Protein AF-A0A2W6NCB7-F1 (afdb_monomer_lite)

Foldseek 3Di:
DDPVVVVVVVVVVVVVVVVVVVVVVVCVVVVPPPPPPPPPPPDDDDDDDDDDPDPVVVVVPDQWDFDWDFPDDPVPFDWDWDADPVRHTDDIDTDTDIDTPDTPHHDPPDDPDPDD

Structure (mmCIF, N/CA/C/O backbone):
data_AF-A0A2W6NCB7-F1
#
_entry.id   AF-A0A2W6NCB7-F1
#
loop_
_atom_site.group_PDB
_atom_site.id
_atom_site.type_symbol
_atom_site.label_atom_id
_atom_site.label_alt_id
_atom_site.label_comp_id
_atom_site.label_asym_id
_atom_site.label_entity_id
_atom_site.label_seq_id
_atom_site.pdbx_PDB_ins_code
_atom_site.Cartn_x
_atom_site.Cartn_y
_atom_site.Cartn_z
_atom_site.occupancy
_atom_site.B_iso_or_equiv
_atom_site.auth_seq_id
_atom_site.auth_comp_id
_atom_site.auth_asym_id
_atom_site.auth_atom_id
_atom_site.pdbx_PDB_model_num
ATOM 1 N N . MET A 1 1 ? 62.579 23.314 -50.080 1.00 57.78 1 MET A N 1
ATOM 2 C CA . MET A 1 1 ? 61.507 22.295 -50.202 1.00 57.78 1 MET A CA 1
ATOM 3 C C . MET A 1 1 ? 60.970 22.288 -51.622 1.00 57.78 1 MET A C 1
ATOM 5 O O . MET A 1 1 ? 60.539 23.334 -52.097 1.00 57.78 1 MET A O 1
ATOM 9 N N . SER A 1 2 ? 61.027 21.134 -52.289 1.00 65.06 2 SER A N 1
ATOM 10 C CA . SER A 1 2 ? 60.578 20.962 -53.678 1.00 65.06 2 SER A CA 1
ATOM 11 C C . SER A 1 2 ? 59.056 21.139 -53.800 1.00 65.06 2 SER A C 1
ATOM 13 O O . SER A 1 2 ? 58.306 20.743 -52.907 1.00 65.06 2 SER A O 1
ATOM 15 N N . LEU A 1 3 ? 58.585 21.713 -54.912 1.00 62.16 3 LEU A N 1
ATOM 16 C CA . LEU A 1 3 ? 57.159 21.882 -55.240 1.00 62.16 3 LEU A CA 1
ATOM 17 C C . LEU A 1 3 ? 56.363 20.568 -55.135 1.00 62.16 3 LEU A C 1
ATOM 19 O O . LEU A 1 3 ? 55.199 20.587 -54.738 1.00 62.16 3 LEU A O 1
ATOM 23 N N . PHE A 1 4 ? 57.000 19.429 -55.414 1.00 62.94 4 PHE A N 1
ATOM 24 C CA . PHE A 1 4 ? 56.395 18.101 -55.278 1.00 62.94 4 PHE A CA 1
ATOM 25 C C . PHE A 1 4 ? 56.149 17.699 -53.819 1.00 62.94 4 PHE A C 1
ATOM 27 O O . PHE A 1 4 ? 55.104 17.132 -53.509 1.00 62.94 4 PHE A O 1
ATOM 34 N N . GLN A 1 5 ? 57.047 18.070 -52.901 1.00 69.25 5 GLN A N 1
ATOM 35 C CA . GLN A 1 5 ? 56.872 17.810 -51.467 1.00 69.25 5 GLN A CA 1
ATOM 36 C C . GLN A 1 5 ? 55.731 18.652 -50.880 1.00 69.25 5 GLN A C 1
ATOM 38 O O . GLN A 1 5 ? 54.969 18.159 -50.055 1.00 69.25 5 GLN A O 1
ATOM 43 N N . LYS A 1 6 ? 55.557 19.899 -51.346 1.00 72.06 6 LYS A N 1
ATOM 44 C CA . LYS A 1 6 ? 54.445 20.767 -50.917 1.00 72.06 6 LYS A CA 1
ATOM 45 C C . LYS A 1 6 ? 53.086 20.252 -51.404 1.00 72.06 6 LYS A C 1
ATOM 47 O O . LYS A 1 6 ? 52.127 20.281 -50.643 1.00 72.06 6 LYS A O 1
ATOM 52 N N . LYS A 1 7 ? 53.006 19.743 -52.640 1.00 74.88 7 LYS A N 1
ATOM 53 C CA . LYS A 1 7 ? 51.776 19.143 -53.190 1.00 74.88 7 LYS A CA 1
ATOM 54 C C . LYS A 1 7 ? 51.386 17.852 -52.461 1.00 74.88 7 LYS A C 1
ATOM 56 O O . LYS A 1 7 ? 50.215 17.683 -52.141 1.00 74.88 7 LYS A O 1
ATOM 61 N N . GLY A 1 8 ? 52.359 16.994 -52.140 1.00 77.31 8 GLY A N 1
ATOM 62 C CA . GLY A 1 8 ? 52.126 15.792 -51.330 1.00 77.31 8 GLY A CA 1
ATOM 63 C C . GLY A 1 8 ? 51.672 16.116 -49.903 1.00 77.31 8 GLY A C 1
ATOM 64 O O . GLY A 1 8 ? 50.726 15.509 -49.407 1.00 77.31 8 GLY A O 1
ATOM 65 N N . LEU A 1 9 ? 52.280 17.131 -49.277 1.00 78.12 9 LEU A N 1
ATOM 66 C CA . LEU A 1 9 ? 51.877 17.608 -47.951 1.00 78.12 9 LEU A CA 1
ATOM 67 C C . LEU A 1 9 ? 50.440 18.150 -47.956 1.00 78.12 9 LEU A C 1
ATOM 69 O O . LEU A 1 9 ? 49.649 17.785 -47.093 1.00 78.12 9 LEU A O 1
ATOM 73 N N . LEU A 1 10 ? 50.085 18.976 -48.947 1.00 78.94 10 LEU A N 1
ATOM 74 C CA . LEU A 1 10 ? 48.735 19.534 -49.087 1.00 78.94 10 LEU A CA 1
ATOM 75 C C . LEU A 1 10 ? 47.682 18.445 -49.318 1.00 78.94 10 LEU A C 1
ATOM 77 O O . LEU A 1 10 ? 46.610 18.500 -48.721 1.00 78.94 10 LEU A O 1
ATOM 81 N N . PHE A 1 11 ? 47.997 17.435 -50.131 1.00 83.25 11 PHE A N 1
ATOM 82 C CA . PHE A 1 11 ? 47.105 16.300 -50.356 1.00 83.25 11 PHE A CA 1
ATOM 83 C C . PHE A 1 11 ? 46.888 15.486 -49.074 1.00 83.25 11 PHE A C 1
ATOM 85 O O . PHE A 1 11 ? 45.751 15.189 -48.717 1.00 83.25 11 PHE A O 1
ATOM 92 N N . SER A 1 12 ? 47.961 15.201 -48.328 1.00 82.12 12 SER A N 1
ATOM 93 C CA . SER A 1 12 ? 47.871 14.504 -47.040 1.00 82.12 12 SER A CA 1
ATOM 94 C C . SER A 1 12 ? 47.025 15.272 -46.021 1.00 82.12 12 SER A C 1
ATOM 96 O O . SER A 1 12 ? 46.254 14.664 -45.284 1.00 82.12 12 SER A O 1
ATOM 98 N N . LEU A 1 13 ? 47.145 16.602 -45.983 1.00 83.19 13 LEU A N 1
ATOM 99 C CA . LEU A 1 13 ? 46.387 17.455 -45.064 1.00 83.19 13 LEU A CA 1
ATOM 100 C C . LEU A 1 13 ? 44.886 17.447 -45.393 1.00 83.19 13 LEU A C 1
ATOM 102 O O . LEU A 1 13 ? 44.051 17.407 -44.492 1.00 83.19 13 LEU A O 1
ATOM 106 N N . LEU A 1 14 ? 44.548 17.413 -46.684 1.00 83.44 14 LEU A N 1
ATOM 107 C CA . LEU A 1 14 ? 43.168 17.363 -47.166 1.00 83.44 14 LEU A CA 1
ATOM 108 C C . LEU A 1 14 ? 42.510 16.010 -46.852 1.00 83.44 14 LEU A C 1
ATOM 110 O O . LEU A 1 14 ? 41.365 15.974 -46.409 1.00 83.44 14 LEU A O 1
ATOM 114 N N . VAL A 1 15 ? 43.250 14.903 -46.977 1.00 84.12 15 VAL A N 1
ATOM 115 C CA . VAL A 1 15 ? 42.764 13.562 -46.602 1.00 84.12 15 VAL A CA 1
ATOM 116 C C . VAL A 1 15 ? 42.460 13.472 -45.103 1.00 84.12 15 VAL A C 1
ATOM 118 O O . VAL A 1 15 ? 41.399 12.981 -44.723 1.00 84.12 15 VAL A O 1
ATOM 121 N N . VAL A 1 16 ? 43.340 13.996 -44.243 1.00 82.94 16 VAL A N 1
ATOM 122 C CA . VAL A 1 16 ? 43.119 14.000 -42.784 1.00 82.94 16 VAL A CA 1
ATOM 123 C C . VAL A 1 16 ? 41.896 14.842 -42.404 1.00 82.94 16 VAL A C 1
ATOM 125 O O . VAL A 1 16 ? 41.123 14.437 -41.535 1.00 82.94 16 VAL A O 1
ATOM 128 N N . LEU A 1 17 ? 41.676 15.972 -43.084 1.00 82.62 17 LEU A N 1
ATOM 129 C CA . LEU A 1 17 ? 40.510 16.829 -42.863 1.00 82.62 17 LEU A CA 1
ATOM 130 C C . LEU A 1 17 ? 39.194 16.116 -43.218 1.00 82.62 17 LEU A C 1
ATOM 132 O O . LEU A 1 17 ? 38.223 16.197 -42.473 1.00 82.62 17 LEU A O 1
ATOM 136 N N . VAL A 1 18 ? 39.154 15.384 -44.334 1.00 82.31 18 VAL A N 1
ATOM 137 C CA . VAL A 1 18 ? 37.953 14.636 -44.744 1.00 82.31 18 VAL A CA 1
ATOM 138 C C . VAL A 1 18 ? 37.638 13.511 -43.753 1.00 82.31 18 VAL A C 1
ATOM 140 O O . VAL A 1 18 ? 36.476 13.305 -43.402 1.00 82.31 18 VAL A O 1
ATOM 143 N N . ILE A 1 19 ? 38.666 12.821 -43.249 1.00 78.81 19 ILE A N 1
ATOM 144 C CA . ILE A 1 19 ? 38.499 11.753 -42.256 1.00 78.81 19 ILE A CA 1
ATOM 145 C C . ILE A 1 19 ? 37.971 12.315 -40.928 1.00 78.81 19 ILE A C 1
ATOM 147 O O . ILE A 1 19 ? 37.059 11.724 -40.352 1.00 78.81 19 ILE A O 1
ATOM 151 N N . SER A 1 20 ? 38.476 13.462 -40.454 1.00 75.25 20 SER A N 1
ATOM 152 C CA . SER A 1 20 ? 38.025 14.048 -39.181 1.00 75.25 20 SER A CA 1
ATOM 153 C C . SER A 1 20 ? 36.569 14.529 -39.224 1.00 75.25 20 SER A C 1
ATOM 155 O O . SER A 1 20 ? 35.831 14.373 -38.247 1.00 75.25 20 SER A O 1
ATOM 157 N N . ILE A 1 21 ? 36.119 15.061 -40.364 1.00 76.44 21 ILE A N 1
ATOM 158 C CA . ILE A 1 21 ? 34.723 15.475 -40.561 1.00 76.44 21 ILE A CA 1
ATOM 159 C C . ILE A 1 21 ? 33.804 14.246 -40.606 1.00 76.44 21 ILE A C 1
ATOM 161 O O . ILE A 1 21 ? 32.750 14.239 -39.966 1.00 76.44 21 ILE A O 1
ATOM 165 N N . GLY A 1 22 ? 34.217 13.183 -41.306 1.00 72.38 22 GLY A N 1
ATOM 166 C CA . GLY A 1 22 ? 33.451 11.940 -41.401 1.00 72.38 22 GLY A CA 1
ATOM 167 C C . GLY A 1 22 ? 33.256 11.249 -40.048 1.00 72.38 22 GLY A C 1
ATOM 168 O O . GLY A 1 22 ? 32.139 10.853 -39.716 1.00 72.38 22 GLY A O 1
ATOM 169 N N . THR A 1 23 ? 34.306 11.153 -39.225 1.00 71.88 23 THR A N 1
ATOM 170 C CA . THR A 1 23 ? 34.197 10.540 -37.889 1.00 71.88 23 THR A CA 1
ATOM 171 C C . THR A 1 23 ? 33.330 11.361 -36.938 1.00 71.88 23 THR A C 1
ATOM 173 O O . THR A 1 23 ? 32.524 10.792 -36.200 1.00 71.88 23 THR A O 1
ATOM 176 N N . SER A 1 24 ? 33.418 12.691 -37.005 1.00 67.38 24 SER A N 1
ATOM 177 C CA . SER A 1 24 ? 32.579 13.597 -36.210 1.00 67.38 24 SER A CA 1
ATOM 178 C C . SER A 1 24 ? 31.090 13.435 -36.540 1.00 67.38 24 SER A C 1
ATOM 180 O O . SER A 1 24 ? 30.256 13.395 -35.636 1.00 67.38 24 SER A O 1
ATOM 182 N N . ALA A 1 25 ? 30.749 13.274 -37.824 1.00 68.50 25 ALA A N 1
ATOM 183 C CA . ALA A 1 25 ? 29.372 13.055 -38.266 1.00 68.50 25 ALA A CA 1
ATOM 184 C C . ALA A 1 25 ? 28.801 11.717 -37.762 1.00 68.50 25 ALA A C 1
ATOM 186 O O . ALA A 1 25 ? 27.664 11.669 -37.293 1.00 68.50 25 ALA A O 1
ATOM 187 N N . ILE A 1 26 ? 29.595 10.641 -37.792 1.00 70.25 26 ILE A N 1
ATOM 188 C CA . ILE A 1 26 ? 29.172 9.313 -37.316 1.00 70.25 26 ILE A CA 1
ATOM 189 C C . ILE A 1 26 ? 28.929 9.324 -35.799 1.00 70.25 26 ILE A C 1
ATOM 191 O O . ILE A 1 26 ? 27.921 8.792 -35.333 1.00 70.25 26 ILE A O 1
ATOM 195 N N . ILE A 1 27 ? 29.808 9.970 -35.026 1.00 71.38 27 ILE A N 1
ATOM 196 C CA . ILE A 1 27 ? 29.650 10.106 -33.568 1.00 71.38 27 ILE A CA 1
ATOM 197 C C . ILE A 1 27 ? 28.403 10.935 -33.233 1.00 71.38 27 ILE A C 1
ATOM 199 O O . ILE A 1 27 ? 27.641 10.559 -32.343 1.00 71.38 27 ILE A O 1
ATOM 203 N N . TYR A 1 28 ? 28.155 12.022 -33.970 1.00 69.62 28 TYR A N 1
ATOM 204 C CA . TYR A 1 28 ? 26.974 12.866 -33.778 1.00 69.62 28 TYR A CA 1
ATOM 205 C C . TYR A 1 28 ? 25.662 12.106 -34.037 1.00 69.62 28 TYR A C 1
ATOM 207 O O . TYR A 1 28 ? 24.708 12.238 -33.271 1.00 69.62 28 TYR A O 1
ATOM 215 N N . ILE A 1 29 ? 25.615 11.269 -35.080 1.00 70.06 29 ILE A N 1
ATOM 216 C CA . ILE A 1 29 ? 24.426 10.473 -35.421 1.00 70.06 29 ILE A CA 1
ATOM 217 C C . ILE A 1 29 ? 24.201 9.348 -34.397 1.00 70.06 29 ILE A C 1
ATOM 219 O O . ILE A 1 29 ? 23.083 9.191 -33.906 1.00 70.06 29 ILE A O 1
ATOM 223 N N . ASN A 1 30 ? 25.250 8.618 -34.002 1.00 64.94 30 ASN A N 1
ATOM 224 C CA . ASN A 1 30 ? 25.135 7.553 -32.996 1.00 64.94 30 ASN A CA 1
ATOM 225 C C . ASN A 1 30 ? 24.815 8.091 -31.591 1.00 64.94 30 ASN A C 1
ATOM 227 O O . ASN A 1 30 ? 24.099 7.436 -30.837 1.00 64.94 30 ASN A O 1
ATOM 231 N N . GLY A 1 31 ? 25.289 9.292 -31.241 1.00 60.44 31 GLY A N 1
ATOM 232 C CA . GLY A 1 31 ? 24.962 9.951 -29.972 1.00 60.44 31 GLY A CA 1
ATOM 233 C C . GLY A 1 31 ? 23.484 10.339 -29.844 1.00 60.44 31 GLY A C 1
ATOM 234 O O . GLY A 1 31 ? 22.966 10.415 -28.733 1.00 60.44 31 GLY A O 1
ATOM 235 N N . ARG A 1 32 ? 22.788 10.525 -30.975 1.00 55.34 32 ARG A N 1
ATOM 236 C CA . ARG A 1 32 ? 21.358 10.869 -31.037 1.00 55.34 32 ARG A CA 1
ATOM 237 C C . ARG A 1 32 ? 20.428 9.651 -31.081 1.00 55.34 32 ARG A C 1
ATOM 239 O O . ARG A 1 32 ? 19.219 9.814 -30.972 1.00 55.34 32 ARG A O 1
ATOM 246 N N . ALA A 1 33 ? 20.975 8.442 -31.229 1.00 53.97 33 ALA A N 1
ATOM 247 C CA . ALA A 1 33 ? 20.209 7.195 -31.300 1.00 53.97 33 ALA A CA 1
ATOM 248 C C . ALA A 1 33 ? 19.759 6.662 -29.925 1.00 53.97 33 ALA A C 1
ATOM 250 O O . ALA A 1 33 ? 19.172 5.583 -29.841 1.00 53.97 33 ALA A O 1
ATOM 251 N N . LYS A 1 34 ? 19.991 7.406 -28.837 1.00 59.03 34 LYS A N 1
ATOM 252 C CA . LYS A 1 34 ? 19.264 7.184 -27.586 1.00 59.03 34 LYS A CA 1
ATOM 253 C C . LYS A 1 34 ? 17.870 7.770 -27.762 1.00 59.03 34 LYS A C 1
ATOM 255 O O . LYS A 1 34 ? 17.654 8.965 -27.618 1.00 59.03 34 LYS A O 1
ATOM 260 N N . SER A 1 35 ? 16.950 6.910 -28.180 1.00 55.47 35 SER A N 1
ATOM 261 C CA . SER A 1 35 ? 15.527 7.213 -28.192 1.00 55.47 35 SER A CA 1
ATOM 262 C C . SER A 1 35 ? 15.093 7.542 -26.762 1.00 55.47 35 SER A C 1
ATOM 264 O O . SER A 1 35 ? 14.890 6.642 -25.955 1.00 55.47 35 SER A O 1
ATOM 266 N N . ASP A 1 36 ? 14.939 8.832 -26.462 1.00 57.56 36 ASP A N 1
ATOM 267 C CA . ASP A 1 36 ? 14.282 9.354 -25.255 1.00 57.56 36 ASP A CA 1
ATOM 268 C C . ASP A 1 36 ? 12.754 9.159 -25.322 1.00 57.56 36 ASP A C 1
ATOM 270 O O . ASP A 1 36 ? 11.981 9.967 -24.806 1.00 57.56 36 ASP A O 1
ATOM 274 N N . ALA A 1 37 ? 12.275 8.112 -26.003 1.00 62.25 37 ALA A N 1
ATOM 275 C CA . ALA A 1 37 ? 10.872 7.756 -25.911 1.00 62.25 37 ALA A CA 1
ATOM 276 C C . ALA A 1 37 ? 10.616 7.364 -24.448 1.00 62.25 37 ALA A C 1
ATOM 278 O O . ALA A 1 37 ? 11.260 6.425 -23.968 1.00 62.25 37 ALA A O 1
ATOM 279 N N . PRO A 1 38 ? 9.722 8.057 -23.715 1.00 58.34 38 PRO A N 1
ATOM 280 C CA . PRO A 1 38 ? 9.380 7.648 -22.366 1.00 58.34 38 PRO A CA 1
ATOM 281 C C . PRO A 1 38 ? 8.809 6.240 -22.474 1.00 58.34 38 PRO A C 1
ATOM 283 O O . PRO A 1 38 ? 7.718 6.035 -23.008 1.00 58.34 38 PRO A O 1
ATOM 286 N N . MET A 1 39 ? 9.586 5.255 -22.029 1.00 53.44 39 MET A N 1
ATOM 287 C CA . MET A 1 39 ? 9.188 3.858 -22.032 1.00 53.44 39 MET A CA 1
ATOM 288 C C . MET A 1 39 ? 8.162 3.664 -20.912 1.00 53.44 39 MET A C 1
ATOM 290 O O . MET A 1 39 ? 8.437 3.052 -19.886 1.00 53.44 39 MET A O 1
ATOM 294 N N . ASN A 1 40 ? 6.960 4.209 -21.102 1.00 58.19 40 ASN A N 1
ATOM 295 C CA . ASN A 1 40 ? 5.786 3.870 -20.315 1.00 58.19 40 ASN A CA 1
ATOM 296 C C . ASN A 1 40 ? 5.350 2.475 -20.752 1.00 58.19 40 ASN A C 1
ATOM 298 O O . ASN A 1 40 ? 4.426 2.302 -21.546 1.00 58.19 40 ASN A O 1
ATOM 302 N N . LYS A 1 41 ? 6.064 1.457 -20.268 1.00 63.09 41 LYS A N 1
ATOM 303 C CA . LYS A 1 41 ? 5.596 0.080 -20.358 1.00 63.09 41 LYS A CA 1
ATOM 304 C C . LYS A 1 41 ? 4.390 -0.024 -19.428 1.00 63.09 41 LYS A C 1
ATOM 306 O O . LYS A 1 41 ? 4.539 -0.217 -18.227 1.00 63.09 41 LYS A O 1
ATOM 311 N N . VAL A 1 42 ? 3.200 0.183 -19.984 1.00 61.72 42 VAL A N 1
ATOM 312 C CA . VAL A 1 42 ? 1.940 -0.012 -19.265 1.00 61.72 42 VAL A CA 1
ATOM 313 C C . VAL A 1 42 ? 1.795 -1.511 -19.024 1.00 61.72 42 VAL A C 1
ATOM 315 O O . VAL A 1 42 ? 1.618 -2.286 -19.962 1.00 61.72 42 VAL A O 1
ATOM 318 N N . VAL A 1 43 ? 1.943 -1.928 -17.769 1.00 60.22 43 VAL A N 1
ATOM 319 C CA . VAL A 1 43 ? 1.738 -3.316 -17.351 1.00 60.22 43 VAL A CA 1
ATOM 320 C C . VAL A 1 43 ? 0.336 -3.415 -16.761 1.00 60.22 43 VAL A C 1
ATOM 322 O O . VAL A 1 43 ? 0.028 -2.767 -15.763 1.00 60.22 43 VAL A O 1
ATOM 325 N N . HIS A 1 44 ? -0.527 -4.209 -17.393 1.00 60.88 44 HIS A N 1
ATOM 326 C CA . HIS A 1 44 ? -1.857 -4.511 -16.872 1.00 60.88 44 HIS A CA 1
ATOM 327 C C . HIS A 1 44 ? -1.741 -5.649 -15.859 1.00 60.88 44 HIS A C 1
ATOM 329 O O . HIS A 1 44 ? -1.626 -6.814 -16.233 1.00 60.88 44 HIS A O 1
ATOM 335 N N . LEU A 1 45 ? -1.739 -5.303 -14.575 1.00 62.22 45 LEU A N 1
ATOM 336 C CA . LEU A 1 45 ? -1.766 -6.272 -13.484 1.00 62.22 45 LEU A CA 1
ATOM 337 C C . LEU A 1 45 ? -3.207 -6.413 -12.993 1.00 62.22 45 LEU A C 1
ATOM 339 O O . LEU A 1 45 ? -3.891 -5.417 -12.757 1.00 62.22 45 LEU A O 1
ATOM 343 N N . SER A 1 46 ? -3.674 -7.653 -12.855 1.00 63.81 46 SER A N 1
ATOM 344 C CA . SER A 1 46 ? -4.963 -7.926 -12.218 1.00 63.81 46 SER A CA 1
ATOM 345 C C . SER A 1 46 ? -4.805 -7.713 -10.716 1.00 63.81 46 SER A C 1
ATOM 347 O O . SER A 1 46 ? -4.018 -8.406 -10.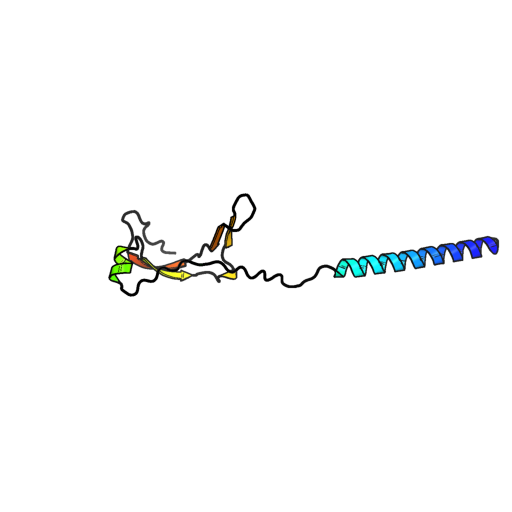076 1.00 63.81 46 SER A O 1
ATOM 349 N N . ALA A 1 47 ? -5.517 -6.737 -10.159 1.00 60.72 47 ALA A N 1
ATOM 350 C CA . ALA A 1 47 ? -5.564 -6.515 -8.721 1.00 60.72 47 ALA A CA 1
ATOM 351 C C . ALA A 1 47 ? -6.795 -7.212 -8.137 1.00 60.72 47 ALA A C 1
ATOM 353 O O . ALA A 1 47 ? -7.903 -7.065 -8.654 1.00 60.72 47 ALA A O 1
ATOM 354 N N . ASN A 1 48 ? -6.606 -7.939 -7.040 1.00 68.25 48 ASN A N 1
ATOM 355 C CA . ASN A 1 48 ? -7.718 -8.452 -6.251 1.00 68.25 48 ASN A CA 1
ATOM 356 C C . ASN A 1 48 ? -8.179 -7.344 -5.300 1.00 68.25 48 ASN A C 1
ATOM 358 O O . ASN A 1 48 ? -7.384 -6.836 -4.513 1.00 68.25 48 ASN A O 1
ATOM 362 N N . ALA A 1 49 ? -9.455 -6.971 -5.374 1.00 75.81 49 ALA A N 1
ATOM 363 C CA . ALA A 1 49 ? -10.072 -6.030 -4.449 1.00 75.81 49 ALA A CA 1
ATOM 364 C C . ALA A 1 49 ? -11.085 -6.774 -3.576 1.00 75.81 49 ALA A C 1
ATOM 366 O O . ALA A 1 49 ? -11.978 -7.445 -4.094 1.00 75.81 49 ALA A O 1
ATOM 367 N N . LEU A 1 50 ? -10.951 -6.643 -2.255 1.00 80.94 50 LEU A N 1
ATOM 368 C CA . LEU A 1 50 ? -11.961 -7.086 -1.301 1.00 80.94 50 LEU A CA 1
ATOM 369 C C . LEU A 1 50 ? -12.656 -5.846 -0.738 1.00 80.94 50 LEU A C 1
ATOM 371 O O . LEU A 1 50 ? -12.024 -5.011 -0.094 1.00 80.94 50 LEU A O 1
ATOM 375 N N . THR A 1 51 ? -13.948 -5.704 -1.021 1.00 86.50 51 THR A N 1
ATOM 376 C CA . THR A 1 51 ? -14.748 -4.555 -0.585 1.00 86.50 51 THR A CA 1
ATOM 377 C C . THR A 1 51 ? -15.781 -5.004 0.437 1.00 86.50 51 THR A C 1
ATOM 379 O O . THR A 1 51 ? -16.535 -5.945 0.198 1.00 86.50 51 THR A O 1
ATOM 382 N N . PHE A 1 52 ? -15.838 -4.303 1.567 1.00 88.19 52 PHE A N 1
ATOM 383 C CA . PHE A 1 52 ? -16.850 -4.501 2.599 1.00 88.19 52 PHE A CA 1
ATOM 384 C C . PHE A 1 52 ? -17.876 -3.369 2.518 1.00 88.19 52 PHE A C 1
ATOM 386 O O . PHE A 1 52 ? -17.518 -2.198 2.618 1.00 88.19 52 PHE A O 1
ATOM 393 N N . HIS A 1 53 ? -19.150 -3.714 2.325 1.00 90.25 53 HIS A N 1
ATOM 394 C CA . HIS A 1 53 ? -20.256 -2.744 2.300 1.00 90.25 53 HIS A CA 1
ATOM 395 C C . HIS A 1 53 ? -20.936 -2.567 3.664 1.00 90.25 53 HIS A C 1
ATOM 397 O O . HIS A 1 53 ? -21.722 -1.644 3.848 1.00 90.25 53 HIS A O 1
ATOM 403 N N . GLU A 1 54 ? -20.628 -3.444 4.618 1.00 92.38 54 GLU A N 1
ATOM 404 C CA . GLU A 1 54 ? -21.182 -3.447 5.969 1.00 92.38 54 GLU A CA 1
ATOM 405 C C . GLU A 1 54 ? -20.032 -3.344 6.970 1.00 92.38 54 GLU A C 1
ATOM 407 O O . GLU A 1 54 ? -19.036 -4.065 6.849 1.00 92.38 54 GLU A O 1
ATOM 412 N N . VAL A 1 55 ? -20.180 -2.459 7.957 1.00 87.75 55 VAL A N 1
ATOM 413 C CA . VAL A 1 55 ? -19.148 -2.194 8.972 1.00 87.75 55 VAL A CA 1
ATOM 414 C C . VAL A 1 55 ? -18.832 -3.454 9.774 1.00 87.75 55 VAL A C 1
ATOM 416 O O . VAL A 1 55 ? -17.663 -3.774 9.957 1.00 87.75 55 VAL A O 1
ATOM 419 N N . ASP A 1 56 ? -19.849 -4.223 10.157 1.00 91.75 56 ASP A N 1
ATOM 420 C CA . ASP A 1 56 ? -19.684 -5.424 10.985 1.00 91.75 56 ASP A CA 1
ATOM 421 C C . ASP A 1 56 ? -18.829 -6.500 10.297 1.00 91.75 56 ASP A C 1
ATOM 423 O O . ASP A 1 56 ? -18.072 -7.220 10.945 1.00 91.75 56 ASP A O 1
ATOM 427 N N . LYS A 1 57 ? -18.893 -6.592 8.961 1.00 92.31 57 LYS A N 1
ATOM 428 C CA . LYS A 1 57 ? -18.068 -7.535 8.189 1.00 92.31 57 LYS A CA 1
ATOM 429 C C . LYS A 1 57 ? -16.608 -7.097 8.124 1.00 92.31 57 LYS A C 1
ATOM 431 O O . LYS A 1 57 ? -15.725 -7.951 8.172 1.00 92.31 57 LYS A O 1
ATOM 436 N N . LEU A 1 58 ? -16.357 -5.790 8.025 1.00 90.31 58 LEU A N 1
ATOM 437 C CA . LEU A 1 58 ? -15.006 -5.237 8.116 1.00 90.31 58 LEU A CA 1
ATOM 438 C C . LEU A 1 58 ? -14.429 -5.474 9.514 1.00 90.31 58 LEU A C 1
ATOM 440 O O . LEU A 1 58 ? -13.295 -5.932 9.631 1.00 90.31 58 LEU A O 1
ATOM 444 N N . ASP A 1 59 ? -15.218 -5.196 10.553 1.00 90.88 59 ASP A N 1
ATOM 445 C CA . ASP A 1 59 ? -14.805 -5.379 11.943 1.00 90.88 59 ASP A CA 1
ATOM 446 C C . ASP A 1 59 ? -14.482 -6.844 12.251 1.00 90.88 59 ASP A C 1
ATOM 448 O O . ASP A 1 59 ? -13.445 -7.130 12.841 1.00 90.88 59 ASP A O 1
ATOM 452 N N . ALA A 1 60 ? -15.296 -7.791 11.781 1.00 92.00 60 ALA A N 1
ATOM 453 C CA . ALA A 1 60 ? -15.032 -9.215 11.970 1.00 92.00 60 ALA A CA 1
ATOM 454 C C . ALA A 1 60 ? -13.778 -9.708 11.221 1.00 92.00 60 ALA A C 1
ATOM 456 O O . ALA A 1 60 ? -13.092 -10.603 11.710 1.00 92.00 60 ALA A O 1
ATOM 457 N N . PHE A 1 61 ? -13.482 -9.149 10.042 1.00 93.00 61 PHE A N 1
ATOM 458 C CA . PHE A 1 61 ? -12.378 -9.602 9.190 1.00 93.00 61 PHE A CA 1
ATOM 459 C C . PHE A 1 61 ? -11.021 -8.999 9.571 1.00 93.00 61 PHE A C 1
ATOM 461 O O . PHE A 1 61 ? -10.006 -9.688 9.529 1.00 93.00 61 PHE A O 1
ATOM 468 N N . ALA A 1 62 ? -10.977 -7.707 9.895 1.00 91.69 62 ALA A N 1
ATOM 469 C CA . ALA A 1 62 ? -9.724 -6.996 10.118 1.00 91.69 62 ALA A CA 1
ATOM 470 C C . ALA A 1 62 ? -9.216 -7.177 11.555 1.00 91.69 62 ALA A C 1
ATOM 472 O O . ALA A 1 62 ? -9.968 -7.019 12.511 1.00 91.69 62 ALA A O 1
ATOM 473 N N . GLU A 1 63 ? -7.922 -7.439 11.731 1.00 92.75 63 GLU A N 1
ATOM 474 C CA . GLU A 1 63 ? -7.288 -7.503 13.061 1.00 92.75 63 GLU A CA 1
ATOM 475 C C . GLU A 1 63 ? -6.907 -6.109 13.590 1.00 92.75 63 GLU A C 1
ATOM 477 O O . GLU A 1 63 ? -6.947 -5.856 14.794 1.00 92.75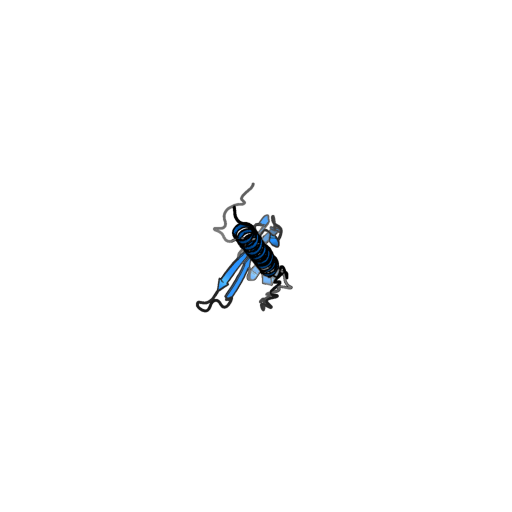 63 GLU A O 1
ATOM 482 N N . LEU A 1 64 ? -6.602 -5.179 12.680 1.00 90.69 64 LEU A N 1
ATOM 483 C CA . LEU A 1 64 ? -6.239 -3.789 12.951 1.00 90.69 64 LEU A CA 1
ATOM 484 C C . LEU A 1 64 ? -7.045 -2.866 12.032 1.00 90.69 64 LEU A C 1
ATOM 486 O O . LEU A 1 64 ? -7.056 -3.048 10.814 1.00 90.69 64 LEU A O 1
ATOM 490 N N . ILE A 1 65 ? -7.684 -1.849 12.609 1.00 92.00 65 ILE A N 1
ATOM 491 C CA . ILE A 1 65 ? -8.419 -0.818 11.868 1.00 92.00 65 ILE A CA 1
ATOM 492 C C . ILE A 1 65 ? -7.931 0.549 12.336 1.00 92.00 65 ILE A C 1
ATOM 494 O O . ILE A 1 65 ? -8.050 0.892 13.515 1.00 92.00 65 ILE A O 1
ATOM 498 N N . VAL A 1 66 ? -7.418 1.346 11.398 1.00 91.19 66 VAL A N 1
ATOM 499 C CA . VAL A 1 66 ? -6.902 2.697 11.647 1.00 91.19 66 VAL A CA 1
ATOM 500 C C . VAL A 1 66 ? -7.530 3.708 10.694 1.00 91.19 66 VAL A C 1
ATOM 502 O O . VAL A 1 66 ? -7.838 3.398 9.545 1.00 91.19 66 VAL A O 1
ATOM 505 N N . ILE A 1 67 ? -7.692 4.936 11.175 1.00 91.56 67 ILE A N 1
ATOM 506 C CA . ILE A 1 67 ? -7.959 6.121 10.365 1.00 91.56 67 ILE A CA 1
ATOM 507 C C . ILE A 1 67 ? -6.644 6.884 10.277 1.00 91.56 67 ILE A C 1
ATOM 509 O O . ILE A 1 67 ? -6.022 7.182 11.298 1.00 91.56 67 ILE A O 1
ATOM 513 N N . GLY A 1 68 ? -6.214 7.187 9.062 1.00 91.94 68 GLY A N 1
ATOM 514 C CA . GLY A 1 68 ? -4.977 7.905 8.815 1.00 91.94 68 GLY A CA 1
ATOM 515 C C . GLY A 1 68 ? -4.869 8.327 7.363 1.00 91.94 68 GLY A C 1
ATOM 516 O O . GLY A 1 68 ? -5.764 8.076 6.552 1.00 91.94 68 GLY A O 1
ATOM 517 N N . TYR A 1 69 ? -3.752 8.955 7.031 1.00 92.75 69 TYR A N 1
ATOM 518 C CA . TYR A 1 69 ? -3.469 9.392 5.672 1.00 92.75 69 TYR A CA 1
ATOM 519 C C . TYR A 1 69 ? -2.007 9.144 5.313 1.00 92.75 69 TYR A C 1
ATOM 521 O O . TYR A 1 69 ? -1.131 9.108 6.179 1.00 92.75 69 TYR A O 1
ATOM 529 N N . ALA A 1 70 ? -1.747 8.965 4.018 1.00 93.44 70 ALA A N 1
ATOM 530 C CA . ALA A 1 70 ? -0.395 8.779 3.515 1.00 93.44 70 ALA A CA 1
ATOM 531 C C . ALA A 1 70 ? 0.412 10.072 3.676 1.00 93.44 70 ALA A C 1
ATOM 533 O O . ALA A 1 70 ? -0.036 11.137 3.252 1.00 93.44 70 ALA A O 1
ATOM 534 N N . THR A 1 71 ? 1.607 9.983 4.253 1.00 93.69 71 THR A N 1
ATOM 535 C CA . THR A 1 71 ? 2.492 11.148 4.420 1.00 93.69 71 THR A CA 1
ATOM 536 C C . THR A 1 71 ? 3.288 11.466 3.157 1.00 93.69 71 THR A C 1
ATOM 538 O O . THR A 1 71 ? 3.892 12.530 3.066 1.00 93.69 71 THR A O 1
ATOM 541 N N . GLU A 1 72 ? 3.268 10.563 2.174 1.00 93.12 72 GLU A N 1
ATOM 542 C CA . GLU A 1 72 ? 4.032 10.665 0.932 1.00 93.12 72 GLU A CA 1
ATOM 543 C C . GLU A 1 72 ? 3.153 10.464 -0.313 1.00 93.12 72 GLU A C 1
ATOM 545 O O . GLU A 1 72 ? 2.226 9.638 -0.343 1.00 93.12 72 GLU A O 1
ATOM 550 N N . ASP A 1 73 ? 3.482 11.205 -1.377 1.00 89.81 73 ASP A N 1
ATOM 551 C CA . ASP A 1 73 ? 2.920 11.021 -2.721 1.00 89.81 73 ASP A CA 1
ATOM 552 C C . ASP A 1 73 ? 3.256 9.618 -3.236 1.00 89.81 73 ASP A C 1
ATOM 554 O O . ASP A 1 73 ? 4.356 9.117 -3.016 1.00 89.81 73 ASP A O 1
ATOM 558 N N . PHE A 1 74 ? 2.322 8.987 -3.949 1.00 86.75 74 PHE A N 1
ATOM 559 C CA . PHE A 1 74 ? 2.492 7.632 -4.479 1.00 86.75 74 PHE A CA 1
ATOM 560 C C . PHE A 1 74 ? 3.796 7.436 -5.265 1.00 86.75 74 PHE A C 1
ATOM 562 O O . PHE A 1 74 ? 4.412 6.386 -5.145 1.00 86.75 74 PHE A O 1
ATOM 569 N N . ARG A 1 75 ? 4.237 8.446 -6.026 1.00 87.12 75 ARG A N 1
ATOM 570 C CA . ARG A 1 75 ? 5.450 8.389 -6.860 1.00 87.12 75 ARG A CA 1
ATOM 571 C C . ARG A 1 75 ? 6.750 8.446 -6.060 1.00 87.12 75 ARG A C 1
ATOM 573 O O . ARG A 1 75 ? 7.804 8.151 -6.611 1.00 87.12 75 ARG A O 1
ATOM 580 N N . ALA A 1 76 ? 6.684 8.911 -4.814 1.00 89.25 76 ALA A N 1
ATOM 581 C CA . ALA A 1 76 ? 7.837 9.045 -3.929 1.00 89.25 76 ALA A CA 1
ATOM 582 C C . ALA A 1 76 ? 8.012 7.831 -3.003 1.00 89.25 76 ALA A C 1
ATOM 584 O O . ALA A 1 76 ? 9.052 7.710 -2.363 1.00 89.25 76 ALA A O 1
ATOM 585 N N . ARG A 1 77 ? 7.013 6.940 -2.944 1.00 89.69 77 ARG A N 1
ATOM 586 C CA . ARG A 1 77 ? 7.023 5.762 -2.073 1.00 89.69 77 ARG A CA 1
ATOM 587 C C . ARG A 1 77 ? 8.010 4.717 -2.571 1.00 89.69 77 ARG A C 1
ATOM 589 O O . ARG A 1 77 ? 8.280 4.598 -3.766 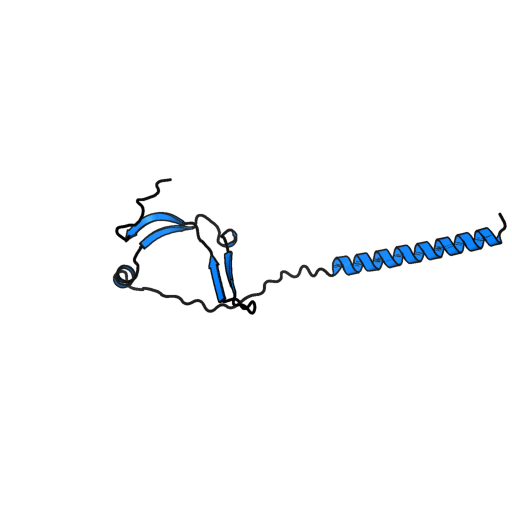1.00 89.69 77 ARG A O 1
ATOM 596 N N . GLU A 1 78 ? 8.489 3.896 -1.647 1.00 90.25 78 GLU A N 1
ATOM 597 C CA . GLU A 1 78 ? 9.287 2.726 -1.989 1.00 90.25 78 GLU A CA 1
ATOM 598 C C . GLU A 1 78 ? 8.431 1.716 -2.768 1.00 90.25 78 GLU A C 1
ATOM 600 O O . GLU A 1 78 ? 7.479 1.126 -2.246 1.00 90.25 78 GLU A O 1
ATOM 605 N N . HIS A 1 79 ? 8.778 1.537 -4.040 1.00 89.62 79 HIS A N 1
ATOM 606 C CA . HIS A 1 79 ? 8.164 0.574 -4.940 1.00 89.62 79 HIS A CA 1
ATOM 607 C C . HIS A 1 79 ? 8.877 -0.776 -4.828 1.00 89.62 79 HIS A C 1
ATOM 609 O O . HIS A 1 79 ? 10.031 -0.910 -5.233 1.00 89.62 79 HIS A O 1
ATOM 615 N N . VAL A 1 80 ? 8.172 -1.788 -4.330 1.00 91.25 80 VAL A N 1
ATOM 616 C CA . VAL A 1 80 ? 8.691 -3.147 -4.170 1.00 91.25 80 VAL A CA 1
ATOM 617 C C . VAL A 1 80 ? 8.126 -4.023 -5.281 1.00 91.25 80 VAL A C 1
ATOM 619 O O . VAL A 1 80 ? 6.910 -4.162 -5.427 1.00 91.25 80 VAL A O 1
ATOM 622 N N . ILE A 1 81 ? 9.019 -4.616 -6.073 1.00 89.88 81 ILE A N 1
ATOM 623 C CA . ILE A 1 81 ? 8.688 -5.572 -7.132 1.00 89.88 81 ILE A CA 1
ATOM 624 C C . ILE A 1 81 ? 9.314 -6.911 -6.761 1.00 89.88 81 ILE A C 1
ATOM 626 O O . ILE A 1 81 ? 10.521 -6.984 -6.540 1.00 89.88 81 ILE A O 1
ATOM 630 N N . THR A 1 82 ? 8.512 -7.972 -6.750 1.00 90.69 82 THR A N 1
ATOM 631 C CA . THR A 1 82 ? 9.026 -9.345 -6.705 1.00 90.69 82 THR A CA 1
ATOM 632 C C . THR A 1 82 ? 8.855 -9.997 -8.070 1.00 90.69 82 THR A C 1
ATOM 634 O O . THR A 1 82 ? 7.869 -9.750 -8.771 1.00 90.69 82 THR A O 1
ATOM 637 N N . ALA A 1 83 ? 9.823 -10.817 -8.467 1.00 92.44 83 ALA A N 1
ATOM 638 C CA . ALA A 1 83 ? 9.816 -11.547 -9.727 1.00 92.44 83 ALA A CA 1
ATOM 639 C C . ALA A 1 83 ? 10.102 -13.032 -9.482 1.00 92.44 83 ALA A C 1
ATOM 641 O O . ALA A 1 83 ? 10.754 -13.385 -8.501 1.00 92.44 83 ALA A O 1
ATOM 642 N N . PHE A 1 84 ? 9.606 -13.883 -10.376 1.00 90.94 84 PHE A N 1
ATOM 643 C CA . PHE A 1 84 ? 10.000 -15.285 -10.464 1.00 90.94 84 PHE A CA 1
ATOM 644 C C . PHE A 1 84 ? 11.433 -15.415 -11.013 1.00 90.94 84 PHE A C 1
ATOM 646 O O . PHE A 1 84 ? 12.004 -14.448 -11.523 1.00 90.94 84 PHE A O 1
ATOM 653 N N . ASP A 1 85 ? 12.001 -16.621 -10.953 1.00 94.25 85 ASP A N 1
ATOM 654 C CA . ASP A 1 85 ? 13.378 -16.904 -11.394 1.00 94.25 85 ASP A CA 1
ATOM 655 C C . ASP A 1 85 ? 13.629 -16.591 -12.882 1.00 94.25 85 ASP A C 1
ATOM 657 O O . ASP A 1 85 ? 14.762 -16.343 -13.291 1.00 94.25 85 ASP A O 1
ATOM 661 N N . ASP A 1 86 ? 12.574 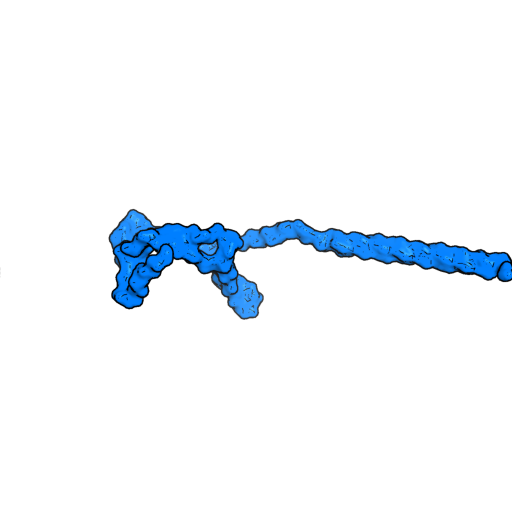-16.577 -13.698 1.00 92.19 86 ASP A N 1
ATOM 662 C CA . ASP A 1 86 ? 12.617 -16.224 -15.121 1.00 92.19 86 ASP A CA 1
ATOM 663 C C . ASP A 1 86 ? 12.543 -14.703 -15.382 1.00 92.19 86 ASP A C 1
ATOM 665 O O . ASP A 1 86 ? 12.578 -14.262 -16.532 1.00 92.19 86 ASP A O 1
ATOM 669 N N . GLY A 1 87 ? 12.445 -13.890 -14.325 1.00 84.94 87 GLY A N 1
ATOM 670 C CA . GLY A 1 87 ? 12.290 -12.439 -14.396 1.00 84.94 87 GLY A CA 1
ATOM 671 C C . GLY A 1 87 ? 10.852 -11.961 -14.627 1.00 84.94 87 GLY A C 1
ATOM 672 O O . GLY A 1 87 ? 10.626 -10.751 -14.725 1.00 84.94 87 GLY A O 1
ATOM 673 N N . THR A 1 88 ? 9.867 -12.863 -14.694 1.00 87.81 88 THR A N 1
ATOM 674 C CA . THR A 1 88 ? 8.446 -12.509 -14.775 1.00 87.81 88 THR A CA 1
ATOM 675 C C . THR A 1 88 ? 7.997 -11.870 -13.463 1.00 87.81 88 THR A C 1
ATOM 677 O O . THR A 1 88 ? 8.226 -12.406 -12.381 1.00 87.81 88 THR A O 1
ATOM 680 N N . MET A 1 89 ? 7.332 -10.715 -13.542 1.00 85.19 89 MET A N 1
ATOM 681 C CA . MET A 1 89 ? 6.829 -10.008 -12.362 1.00 85.19 89 MET A CA 1
ATOM 682 C C . MET A 1 89 ? 5.770 -10.848 -11.639 1.00 85.19 89 MET A C 1
ATOM 684 O O . MET A 1 89 ? 4.755 -11.217 -12.227 1.00 85.19 89 MET A O 1
ATOM 688 N N . GLN A 1 90 ? 6.005 -11.112 -10.357 1.00 86.00 90 GLN A N 1
ATOM 689 C CA . GLN A 1 90 ? 5.111 -11.869 -9.489 1.00 86.00 90 GLN A CA 1
ATOM 690 C C . GLN A 1 90 ? 4.191 -10.934 -8.703 1.00 86.00 90 GLN A C 1
ATOM 692 O O . GLN A 1 90 ? 2.984 -11.156 -8.648 1.00 86.00 90 GLN A O 1
ATOM 697 N N . SER A 1 91 ? 4.750 -9.895 -8.081 1.00 85.44 91 SER A N 1
ATOM 698 C CA . SER A 1 91 ? 3.978 -8.927 -7.306 1.00 85.44 91 SER A CA 1
ATOM 699 C C . SER A 1 91 ? 4.588 -7.534 -7.387 1.00 85.44 91 SER A C 1
ATOM 701 O O . SER A 1 91 ? 5.785 -7.369 -7.626 1.00 85.44 91 SER A O 1
ATOM 703 N N . PHE A 1 92 ? 3.743 -6.529 -7.184 1.00 87.25 92 PHE A N 1
ATOM 704 C CA . PHE A 1 92 ? 4.143 -5.135 -7.076 1.00 87.25 92 PHE A CA 1
ATOM 705 C C . PHE A 1 92 ? 3.305 -4.461 -5.996 1.00 87.25 92 PHE A C 1
ATOM 707 O O . PHE A 1 92 ? 2.075 -4.528 -6.033 1.00 87.25 92 PHE A O 1
ATOM 714 N N . HIS A 1 93 ? 3.965 -3.808 -5.048 1.00 87.81 93 HIS A N 1
ATOM 715 C CA . HIS A 1 93 ? 3.310 -3.004 -4.025 1.00 87.81 93 HIS A CA 1
ATOM 716 C C . HIS A 1 93 ? 4.168 -1.796 -3.650 1.00 87.81 93 HIS A C 1
ATOM 718 O O . HIS A 1 93 ? 5.343 -1.703 -4.001 1.00 87.81 93 HIS A O 1
ATOM 724 N N . THR A 1 94 ? 3.558 -0.850 -2.939 1.00 90.44 94 THR A N 1
ATOM 725 C CA . THR A 1 94 ? 4.266 0.285 -2.346 1.00 90.44 94 THR A CA 1
ATOM 726 C C . THR A 1 94 ? 4.160 0.226 -0.842 1.00 90.44 94 THR A C 1
ATOM 728 O O . THR A 1 94 ? 3.043 0.154 -0.316 1.00 90.44 94 THR A O 1
ATOM 731 N N . ASN A 1 95 ? 5.287 0.371 -0.158 1.00 90.44 95 ASN A N 1
ATOM 732 C CA . ASN A 1 95 ? 5.271 0.654 1.267 1.00 90.44 95 ASN A CA 1
ATOM 733 C C . ASN A 1 95 ? 4.743 2.077 1.435 1.00 90.44 95 ASN A C 1
ATOM 735 O O . ASN A 1 95 ? 5.314 3.023 0.899 1.00 90.44 95 ASN A O 1
ATOM 739 N N . THR A 1 96 ? 3.589 2.223 2.087 1.00 89.44 96 THR A N 1
ATOM 740 C CA . THR A 1 96 ? 2.942 3.527 2.268 1.00 89.44 96 THR A CA 1
ATOM 741 C C . THR A 1 96 ? 3.099 3.953 3.718 1.00 89.44 96 THR A C 1
ATOM 743 O O . THR A 1 96 ? 2.368 3.442 4.568 1.00 89.44 96 THR A O 1
ATOM 746 N N . PRO A 1 97 ? 4.013 4.890 4.017 1.00 90.31 97 PRO A N 1
ATOM 747 C CA . PRO A 1 97 ? 4.050 5.520 5.322 1.00 90.31 97 PRO A CA 1
ATOM 748 C C . PRO A 1 97 ? 2.731 6.260 5.551 1.00 90.31 97 PRO A C 1
ATOM 750 O O . PRO A 1 97 ? 2.292 7.062 4.717 1.00 90.31 97 PRO A O 1
ATOM 753 N N . ILE A 1 98 ? 2.074 5.955 6.667 1.00 91.12 98 ILE A N 1
ATOM 754 C CA . ILE A 1 98 ? 0.830 6.603 7.073 1.00 91.12 98 ILE A CA 1
ATOM 755 C C . ILE A 1 98 ? 1.025 7.302 8.410 1.00 91.12 98 ILE A C 1
ATOM 757 O O . ILE A 1 98 ? 1.682 6.776 9.308 1.00 91.12 98 ILE A O 1
ATOM 761 N N . ARG A 1 99 ? 0.398 8.468 8.564 1.00 91.56 99 ARG A N 1
ATOM 762 C CA . ARG A 1 99 ? 0.175 9.056 9.882 1.00 91.56 99 ARG A CA 1
ATOM 763 C C . ARG A 1 99 ? -1.168 8.564 10.394 1.00 91.56 99 ARG A C 1
ATOM 765 O O . ARG A 1 99 ? -2.194 8.807 9.758 1.00 91.56 99 ARG A O 1
ATOM 772 N N . ILE A 1 100 ? -1.149 7.863 11.522 1.00 91.25 100 ILE A N 1
ATOM 773 C CA . ILE A 1 100 ? -2.361 7.383 12.185 1.00 91.25 100 ILE A CA 1
ATOM 774 C C . ILE A 1 100 ? -2.975 8.555 12.949 1.00 91.25 100 ILE A C 1
ATOM 776 O O . ILE A 1 100 ? -2.326 9.168 13.790 1.00 91.25 100 ILE A O 1
ATOM 780 N N . GLU A 1 101 ? -4.230 8.866 12.649 1.00 91.94 101 GLU A N 1
ATOM 781 C CA . GLU A 1 101 ? -5.020 9.838 13.405 1.00 91.94 101 GLU A CA 1
ATOM 782 C C . GLU A 1 101 ? -5.804 9.162 14.527 1.00 91.94 101 GLU A C 1
ATOM 784 O O . GLU A 1 101 ? -5.967 9.730 15.606 1.00 91.94 101 GLU A O 1
ATOM 789 N N . LYS A 1 102 ? -6.308 7.949 14.274 1.00 91.12 102 LYS A N 1
ATOM 790 C CA . LYS A 1 102 ? -7.096 7.195 15.247 1.00 91.12 102 LYS A CA 1
ATOM 791 C C . LYS A 1 102 ? -6.986 5.696 15.013 1.00 91.12 102 LYS A C 1
ATOM 793 O O . LYS A 1 102 ? -7.063 5.237 13.877 1.00 91.12 102 LYS A O 1
ATOM 798 N N . ILE A 1 103 ? -6.911 4.930 16.096 1.00 91.44 103 ILE A N 1
ATOM 799 C CA . ILE A 1 103 ? -7.052 3.472 16.073 1.00 91.44 103 ILE A CA 1
ATOM 800 C C . ILE A 1 103 ? -8.479 3.111 16.500 1.00 91.44 103 ILE A C 1
ATOM 802 O O . ILE A 1 103 ? -8.963 3.592 17.524 1.00 91.44 103 ILE A O 1
ATOM 806 N N . LEU A 1 104 ? -9.171 2.303 15.694 1.00 91.12 104 LEU A N 1
ATOM 807 C CA . LEU A 1 104 ? -10.537 1.832 15.962 1.00 91.12 104 LEU A CA 1
ATOM 808 C C . LEU A 1 104 ? -10.560 0.410 16.532 1.00 91.12 104 LEU A C 1
ATOM 810 O O . LEU A 1 104 ? -11.380 0.115 17.395 1.00 91.12 104 LEU A O 1
ATOM 814 N N . LYS A 1 105 ? -9.647 -0.448 16.071 1.00 92.31 105 LYS A N 1
ATOM 815 C CA . LYS A 1 105 ? -9.465 -1.832 16.523 1.00 92.31 105 LYS A CA 1
ATOM 816 C C . LYS A 1 105 ? -7.985 -2.170 16.454 1.00 92.31 105 LYS A C 1
ATOM 818 O O . LYS A 1 105 ? -7.343 -1.760 15.492 1.00 92.31 105 LYS A O 1
ATOM 823 N N . LYS A 1 106 ? -7.454 -2.899 17.434 1.00 92.25 106 LYS A N 1
ATOM 824 C CA . LYS A 1 106 ? -6.066 -3.378 17.448 1.00 92.25 106 LYS A CA 1
ATOM 825 C C . LYS A 1 106 ? -5.947 -4.707 18.203 1.00 92.25 106 LYS A C 1
ATOM 827 O O . LYS A 1 106 ? -6.748 -4.920 19.116 1.00 92.25 106 LYS A O 1
ATOM 832 N N . PRO A 1 107 ? -4.970 -5.563 17.864 1.00 91.44 107 PRO A N 1
ATOM 833 C CA . PRO A 1 107 ? -4.656 -6.741 18.666 1.00 91.44 107 PRO A CA 1
ATOM 834 C C . PRO A 1 107 ? -4.051 -6.345 20.025 1.00 91.44 107 PRO A C 1
ATOM 836 O O . PRO A 1 107 ? -3.612 -5.207 20.218 1.00 91.44 107 PRO A O 1
ATOM 839 N N . GLU A 1 108 ? -4.061 -7.271 20.987 1.00 88.44 108 GLU A N 1
ATOM 840 C CA . GLU A 1 108 ? -3.636 -7.009 22.374 1.00 88.44 108 GLU A CA 1
ATOM 841 C C . GLU A 1 108 ? -2.163 -6.594 22.489 1.00 88.44 108 GLU A C 1
ATOM 843 O O . GLU A 1 108 ? -1.807 -5.785 23.344 1.00 88.44 108 GLU A O 1
ATOM 848 N N . ASP A 1 109 ? -1.318 -7.116 21.604 1.00 87.75 109 ASP A N 1
ATOM 849 C CA . ASP A 1 109 ? 0.122 -6.874 21.542 1.00 87.75 109 ASP A CA 1
ATOM 850 C C . ASP A 1 109 ? 0.503 -5.675 20.658 1.00 87.75 109 ASP A C 1
ATOM 852 O O . ASP A 1 109 ? 1.689 -5.402 20.451 1.00 87.75 109 ASP A O 1
ATOM 856 N N . PHE A 1 110 ? -0.480 -4.923 20.150 1.00 84.81 110 PHE A N 1
ATOM 857 C CA . PHE A 1 110 ? -0.202 -3.792 19.276 1.00 84.81 110 PHE A CA 1
ATOM 858 C C . PHE A 1 110 ? 0.489 -2.651 20.043 1.00 84.81 110 PHE A C 1
ATOM 860 O O . PHE A 1 110 ? -0.064 -2.176 21.049 1.00 84.81 110 PHE A O 1
ATOM 867 N N . PRO A 1 111 ? 1.649 -2.153 19.565 1.00 79.38 111 PRO A N 1
ATOM 868 C CA . PRO A 1 111 ? 2.380 -1.074 20.219 1.00 79.38 111 PRO A CA 1
ATOM 869 C C . PRO A 1 111 ? 1.474 0.131 20.492 1.00 79.38 111 PRO A C 1
ATOM 871 O O . PRO A 1 111 ? 0.683 0.534 19.637 1.00 79.38 111 PRO A O 1
ATOM 874 N N . ALA A 1 112 ? 1.563 0.695 21.699 1.00 64.31 112 ALA A N 1
ATOM 875 C CA . ALA A 1 112 ? 0.810 1.895 22.050 1.00 64.31 112 ALA A CA 1
ATOM 876 C C . ALA A 1 112 ? 1.193 3.072 21.137 1.00 64.31 112 ALA A C 1
ATOM 878 O O . ALA A 1 112 ? 2.331 3.149 20.669 1.00 64.31 112 ALA A O 1
ATOM 879 N N . ASP A 1 113 ? 0.220 3.957 20.904 1.00 61.12 113 ASP A N 1
ATOM 880 C CA . ASP A 1 113 ? 0.275 5.083 19.972 1.00 61.12 113 ASP A CA 1
ATOM 881 C C . ASP A 1 113 ? 1.639 5.784 20.007 1.00 61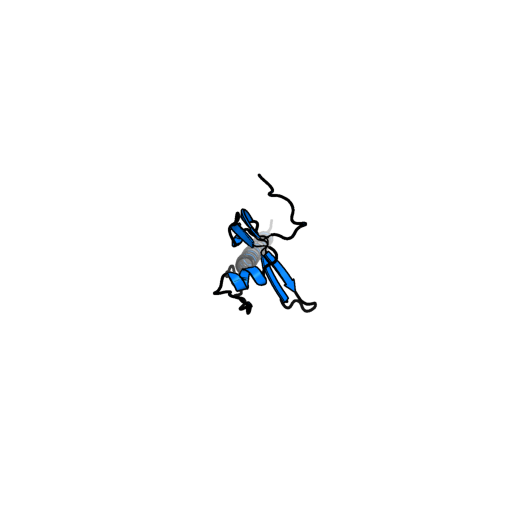.12 113 ASP A C 1
ATOM 883 O O . ASP A 1 113 ? 2.044 6.359 21.022 1.00 61.12 113 ASP A O 1
ATOM 887 N N . GLN A 1 114 ? 2.361 5.736 18.883 1.00 56.53 114 GLN A N 1
ATOM 888 C CA . GLN A 1 114 ? 3.562 6.542 18.705 1.00 56.53 114 GLN A CA 1
ATOM 889 C C . GLN A 1 114 ? 3.124 7.991 18.496 1.00 56.53 114 GLN A C 1
ATOM 891 O O . GLN A 1 114 ? 2.930 8.448 17.372 1.00 56.53 114 GLN A O 1
ATOM 896 N N . HIS A 1 115 ? 2.910 8.701 19.602 1.00 42.94 115 HIS A N 1
ATOM 897 C CA . HIS A 1 115 ? 2.838 10.154 19.601 1.00 42.94 115 HIS A CA 1
ATOM 898 C C . HIS A 1 115 ? 4.190 10.698 19.121 1.00 42.94 115 HIS A C 1
ATOM 900 O O . HIS A 1 115 ? 5.177 10.639 19.856 1.00 42.94 115 HIS A O 1
ATOM 906 N N . ALA A 1 116 ? 4.222 11.197 17.888 1.00 39.50 116 ALA A N 1
ATOM 907 C CA . ALA A 1 116 ? 5.272 12.062 17.363 1.00 39.50 116 ALA A CA 1
ATOM 908 C C .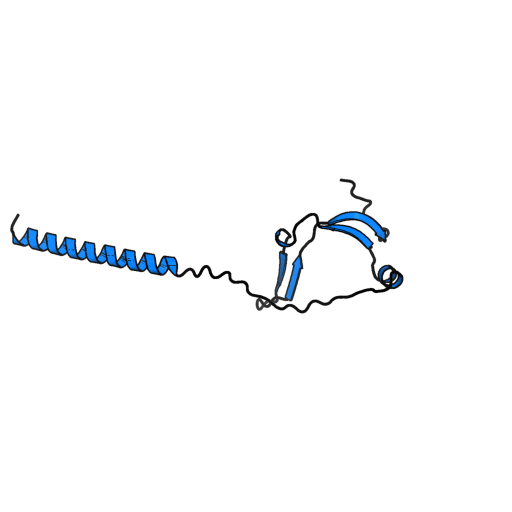 ALA A 1 116 ? 4.676 13.445 17.085 1.00 39.50 116 ALA A C 1
ATOM 910 O O . ALA A 1 116 ? 3.572 13.497 16.489 1.00 39.50 116 ALA A O 1
#

pLDDT: mean 79.4, std 13.49, range [39.5, 94.25]

Organism: NCBI:txid1325358

Sequence (116 aa):
MSLFQKKGLLFSLLVVLVISIGTSAIIYINGRAKSDAPMNKVVHLSANALTFHEVDKLDAFAELIVIGYATEDFRAREHVITAFDDGTMQSFHTNTPIRIEKILKKPEDFPADQHA

Radius of gyration: 32.88 Å; chains: 1; bounding box: 83×39×78 Å

Secondary structure (DSSP, 8-state):
--HHHHHHHHHHHHHHHHHHHHHHHHHHHHHT-S----------PPPP----SSHHHHHHH-S-EEEEEESS-GGGSEEEEEE-TTS-EEEEEEE--EEEEEEEE--TTPPP----